Protein AF-A0A4W5JV47-F1 (afdb_monomer_lite)

InterPro domains:
  IPR026847 Vacuolar protein sorting-associated protein 13 [PTHR16166] (13-129)
  IPR056747 VPS13-like, middle region [PF25033] (10-124)

Radius of gyration: 30.76 Å; chains: 1; bounding box: 85×63×89 Å

Organism: NCBI:txid62062

Structure (mmCIF, N/CA/C/O backbone):
data_AF-A0A4W5JV47-F1
#
_entry.id   AF-A0A4W5JV47-F1
#
loop_
_atom_site.group_PDB
_atom_site.id
_atom_site.type_symbol
_atom_site.label_atom_id
_atom_site.label_alt_id
_atom_site.label_comp_id
_atom_site.label_asym_id
_atom_site.label_entity_id
_atom_site.label_seq_id
_atom_site.pdbx_PDB_ins_code
_atom_site.Cartn_x
_atom_site.Cartn_y
_atom_site.Cartn_z
_atom_site.occupancy
_atom_site.B_iso_or_equiv
_atom_site.auth_seq_id
_atom_site.auth_comp_id
_atom_site.auth_asym_id
_atom_site.auth_atom_id
_atom_site.pdbx_PDB_model_num
ATOM 1 N N . MET A 1 1 ? 7.826 1.608 36.176 1.00 40.69 1 MET A N 1
ATOM 2 C CA . MET A 1 1 ? 7.686 0.857 34.911 1.00 40.69 1 MET A CA 1
ATOM 3 C C . MET A 1 1 ? 8.962 1.068 34.117 1.00 40.69 1 MET A C 1
ATOM 5 O O . MET A 1 1 ? 9.181 2.163 33.624 1.00 40.69 1 MET A O 1
ATOM 9 N N . SER A 1 2 ? 9.857 0.084 34.114 1.00 40.31 2 SER A N 1
ATOM 10 C CA . SER A 1 2 ? 11.139 0.143 33.409 1.00 40.31 2 SER A CA 1
ATOM 11 C C . SER A 1 2 ? 11.004 -0.558 32.062 1.00 40.31 2 SER A C 1
ATOM 13 O O . SER A 1 2 ? 10.717 -1.755 32.023 1.00 40.31 2 SER A O 1
ATOM 15 N N . CYS A 1 3 ? 11.210 0.174 30.969 1.00 37.16 3 CYS A N 1
ATOM 16 C CA . CYS A 1 3 ? 11.391 -0.421 29.651 1.00 37.16 3 CYS A CA 1
ATOM 17 C C . CYS A 1 3 ? 12.690 -1.232 29.664 1.00 37.16 3 CYS A C 1
ATOM 19 O O . CYS A 1 3 ? 13.766 -0.674 29.876 1.00 37.16 3 CYS A O 1
ATOM 21 N N . LEU A 1 4 ? 12.592 -2.546 29.467 1.00 44.25 4 LEU A N 1
ATOM 22 C CA . LEU A 1 4 ? 13.760 -3.369 29.172 1.00 44.25 4 LEU A CA 1
ATOM 23 C C . LEU A 1 4 ? 14.141 -3.158 27.698 1.00 44.25 4 LEU A C 1
ATOM 25 O O . LEU A 1 4 ? 13.244 -3.112 26.851 1.00 44.25 4 LEU A O 1
ATOM 29 N N . PRO A 1 5 ? 15.435 -3.039 27.362 1.00 45.75 5 PRO A N 1
ATOM 30 C CA . PRO A 1 5 ? 15.862 -3.005 25.974 1.00 45.75 5 PRO A CA 1
ATOM 31 C C . PRO A 1 5 ? 15.582 -4.365 25.327 1.00 45.75 5 PRO A C 1
ATOM 33 O O . PRO A 1 5 ? 15.911 -5.415 25.882 1.00 45.75 5 PRO A O 1
ATOM 36 N N . PHE A 1 6 ? 14.983 -4.354 24.137 1.00 47.19 6 PHE A N 1
ATOM 37 C CA . PHE A 1 6 ? 14.880 -5.536 23.287 1.00 47.19 6 PHE A CA 1
ATOM 38 C C . PHE A 1 6 ? 16.277 -5.862 22.743 1.00 47.19 6 PHE A C 1
ATOM 40 O O . PHE A 1 6 ? 16.655 -5.438 21.655 1.00 47.19 6 PHE A O 1
ATOM 47 N N . SER A 1 7 ? 17.087 -6.577 23.521 1.00 54.34 7 SER A N 1
ATOM 48 C CA . SER A 1 7 ? 18.357 -7.136 23.062 1.00 54.34 7 SER A CA 1
ATOM 49 C C . SER A 1 7 ? 18.243 -8.650 22.941 1.00 54.34 7 SER A C 1
ATOM 51 O O . SER A 1 7 ? 18.675 -9.428 23.789 1.00 54.34 7 SER A O 1
ATOM 53 N N . LYS A 1 8 ? 17.682 -9.078 21.809 1.00 40.22 8 LYS A N 1
ATOM 54 C CA . LYS A 1 8 ? 18.009 -10.378 21.228 1.00 40.22 8 LYS A CA 1
ATOM 55 C C . LYS A 1 8 ? 18.010 -10.250 19.711 1.00 40.22 8 LYS A C 1
ATOM 57 O O . LYS A 1 8 ? 17.039 -10.586 19.047 1.00 40.22 8 LYS A O 1
ATOM 62 N N . VAL A 1 9 ? 19.127 -9.770 19.162 1.00 51.47 9 VAL A N 1
ATOM 63 C CA . VAL A 1 9 ? 19.469 -10.080 17.771 1.00 51.47 9 VAL A CA 1
ATOM 64 C C . VAL A 1 9 ? 19.839 -11.558 17.768 1.00 51.47 9 VAL A C 1
ATOM 66 O O . VAL A 1 9 ? 20.976 -11.953 18.007 1.00 51.47 9 VAL A O 1
ATOM 69 N N . SER A 1 10 ? 18.824 -12.400 17.625 1.00 43.69 10 SER A N 1
ATOM 70 C CA . SER A 1 10 ? 19.011 -13.785 17.230 1.00 43.69 10 SER A CA 1
ATOM 71 C C . SER A 1 10 ? 19.767 -13.796 15.903 1.00 43.69 10 SER A C 1
ATOM 73 O O . SER A 1 10 ? 19.403 -13.051 14.996 1.00 43.69 10 SER A O 1
ATOM 75 N N . ALA A 1 11 ? 20.797 -14.637 15.788 1.00 53.41 11 ALA A N 1
ATOM 76 C CA . ALA A 1 11 ? 21.522 -14.916 14.549 1.00 53.41 11 ALA A CA 1
ATOM 77 C C . ALA A 1 11 ? 20.616 -15.643 13.530 1.00 53.41 11 ALA A C 1
ATOM 79 O O . ALA A 1 11 ? 20.851 -16.792 13.167 1.00 53.41 11 ALA A O 1
ATOM 80 N N . MET A 1 12 ? 19.521 -15.004 13.127 1.00 46.50 12 MET A N 1
ATOM 81 C CA . MET A 1 12 ? 18.552 -15.522 12.174 1.00 46.50 12 MET A CA 1
ATOM 82 C C . MET A 1 12 ? 18.759 -14.789 10.853 1.00 46.50 12 MET A C 1
ATOM 84 O O . MET A 1 12 ? 18.630 -13.571 10.781 1.00 46.50 12 MET A O 1
ATOM 88 N N . SER A 1 13 ? 19.083 -15.577 9.827 1.00 50.22 13 SER A N 1
ATOM 89 C CA . SER A 1 13 ? 19.353 -15.210 8.432 1.00 50.22 13 SER A CA 1
ATOM 90 C C . SER A 1 13 ? 20.612 -14.366 8.197 1.00 50.22 13 SER A C 1
ATOM 92 O O . SER A 1 13 ? 20.596 -13.144 8.287 1.00 50.22 13 SER A O 1
ATOM 94 N N . GLN A 1 14 ? 21.707 -15.014 7.778 1.00 54.88 14 GLN A N 1
ATOM 95 C CA . GLN A 1 14 ? 22.610 -14.346 6.839 1.00 54.88 14 GLN A CA 1
ATOM 96 C C . GLN A 1 14 ? 21.763 -14.041 5.601 1.00 54.88 14 GLN A C 1
ATOM 98 O O . GLN A 1 14 ? 21.416 -14.950 4.847 1.00 54.88 14 GLN A O 1
ATOM 103 N N . HIS A 1 15 ? 21.330 -12.791 5.457 1.00 60.75 15 HIS A N 1
ATOM 104 C CA . HIS A 1 15 ? 20.632 -12.330 4.270 1.00 60.75 15 HIS A CA 1
ATOM 105 C C . HIS A 1 15 ? 21.599 -12.470 3.094 1.00 60.75 15 HIS A C 1
ATOM 107 O O . HIS A 1 15 ? 22.520 -11.675 2.926 1.00 60.75 15 HIS A O 1
ATOM 113 N N . GLN A 1 16 ? 21.456 -13.543 2.320 1.00 69.81 16 GLN A N 1
ATOM 114 C CA . GLN A 1 16 ? 22.234 -13.714 1.109 1.00 69.81 16 GLN A CA 1
ATOM 115 C C . GLN A 1 16 ? 21.680 -12.719 0.090 1.00 69.81 16 GLN A C 1
ATOM 117 O O . GLN A 1 16 ? 20.642 -12.982 -0.507 1.00 69.81 16 GLN A O 1
ATOM 122 N N . GLU A 1 17 ? 22.372 -11.597 -0.122 1.00 70.12 17 GLU A N 1
ATOM 123 C CA . GLU A 1 17 ? 21.949 -10.529 -1.049 1.00 7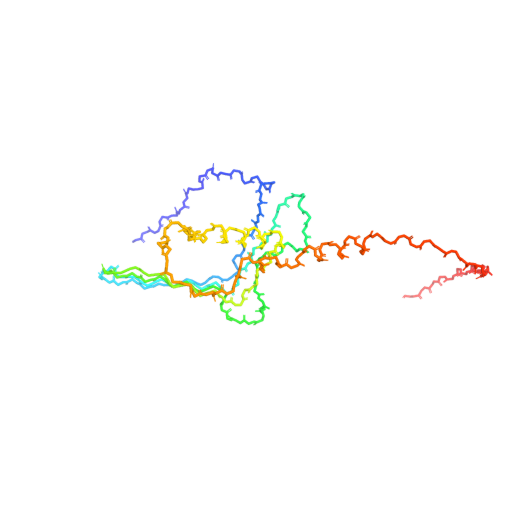0.12 17 GLU A CA 1
ATOM 124 C C . GLU A 1 17 ? 21.575 -11.068 -2.439 1.00 70.12 17 GLU A C 1
ATOM 126 O O . GLU A 1 17 ? 20.665 -10.571 -3.094 1.00 70.12 17 GLU A O 1
ATOM 131 N N . ARG A 1 18 ? 22.209 -12.168 -2.868 1.00 72.44 18 ARG A N 1
ATOM 132 C CA . ARG A 1 18 ? 21.910 -12.848 -4.140 1.00 72.44 18 ARG A CA 1
ATOM 133 C C . ARG A 1 18 ? 20.488 -13.419 -4.235 1.00 72.44 18 ARG A C 1
ATOM 135 O O . ARG A 1 18 ? 20.049 -13.709 -5.343 1.00 72.44 18 ARG A O 1
ATOM 142 N N . LEU A 1 19 ? 19.804 -13.619 -3.108 1.00 82.50 19 LEU A N 1
ATOM 143 C CA . LEU A 1 19 ? 18.418 -14.091 -3.021 1.00 82.50 19 LEU A CA 1
ATOM 144 C C . LEU A 1 19 ? 17.419 -12.941 -2.807 1.00 82.50 19 LEU A C 1
ATOM 146 O O . LEU A 1 19 ? 16.223 -13.201 -2.681 1.00 82.50 19 LEU A O 1
ATOM 150 N N . CYS A 1 20 ? 17.878 -11.685 -2.761 1.00 86.94 20 CYS A N 1
ATOM 151 C CA . CYS A 1 20 ? 16.999 -10.532 -2.620 1.00 86.94 20 CYS A CA 1
ATOM 152 C C . CYS A 1 20 ? 16.122 -10.384 -3.872 1.00 86.94 20 CYS A C 1
ATOM 154 O O . CYS A 1 20 ? 16.607 -10.156 -4.981 1.00 86.94 20 CYS A O 1
ATOM 156 N N . LEU A 1 21 ? 14.812 -10.563 -3.695 1.00 90.12 21 LEU A N 1
ATOM 157 C CA . LEU A 1 21 ? 13.834 -10.433 -4.778 1.00 90.12 21 LEU A CA 1
ATOM 158 C C . LEU A 1 21 ? 13.390 -8.984 -4.961 1.00 90.12 21 LEU A C 1
ATOM 160 O O . LEU A 1 21 ? 13.075 -8.570 -6.073 1.00 90.12 21 LEU A O 1
ATOM 164 N N . GLY A 1 22 ? 13.389 -8.213 -3.881 1.00 91.31 22 GLY A N 1
ATOM 165 C CA . GLY A 1 22 ? 13.030 -6.813 -3.920 1.00 91.31 22 GLY A CA 1
ATOM 166 C C . GLY A 1 22 ? 13.246 -6.116 -2.591 1.00 91.31 22 GLY A C 1
ATOM 167 O O . GLY A 1 22 ? 13.364 -6.756 -1.546 1.00 91.31 22 GLY A O 1
ATOM 168 N N . GLU A 1 23 ? 13.283 -4.796 -2.663 1.00 94.44 23 GLU A N 1
ATOM 169 C CA . GLU A 1 23 ? 13.419 -3.892 -1.531 1.00 94.44 23 GLU A CA 1
ATOM 170 C C . GLU A 1 23 ? 12.109 -3.122 -1.355 1.00 94.44 23 GLU A C 1
ATOM 172 O O . GLU A 1 23 ? 11.671 -2.416 -2.263 1.00 94.44 23 GLU A O 1
ATOM 177 N N . PHE A 1 24 ? 11.465 -3.282 -0.197 1.00 95.19 24 PHE A N 1
ATOM 178 C CA . PHE A 1 24 ? 10.292 -2.495 0.177 1.00 95.19 24 PHE A CA 1
ATOM 179 C C . PHE A 1 24 ? 10.706 -1.387 1.142 1.00 95.19 24 PHE A C 1
ATOM 181 O O . PHE A 1 24 ? 11.043 -1.662 2.295 1.00 95.19 24 PHE A O 1
ATOM 188 N N . THR A 1 25 ? 10.648 -0.141 0.682 1.00 95.44 25 THR A N 1
ATOM 189 C CA . THR A 1 25 ? 11.098 1.022 1.448 1.00 95.44 25 THR A CA 1
ATOM 190 C C . THR A 1 25 ? 9.909 1.864 1.876 1.00 95.44 25 THR A C 1
ATOM 192 O O . THR A 1 25 ? 9.132 2.350 1.059 1.00 95.44 25 THR A O 1
ATOM 195 N N . MET A 1 26 ? 9.769 2.063 3.185 1.00 94.00 26 MET A N 1
ATOM 196 C CA . MET A 1 26 ? 8.760 2.930 3.788 1.00 94.00 26 MET A CA 1
ATOM 197 C C . MET A 1 26 ? 9.400 4.277 4.114 1.00 94.00 26 MET A C 1
ATOM 199 O O . MET A 1 26 ? 10.225 4.355 5.019 1.00 94.00 26 MET A O 1
ATOM 203 N N . HIS A 1 27 ? 9.039 5.337 3.393 1.00 92.12 27 HIS A N 1
ATOM 204 C CA . HIS A 1 27 ? 9.725 6.625 3.546 1.00 92.12 27 HIS A CA 1
ATOM 205 C C . HIS A 1 27 ? 9.266 7.389 4.786 1.00 92.12 27 HIS A C 1
ATOM 207 O O . HIS A 1 27 ? 10.084 7.860 5.570 1.00 92.12 27 HIS A O 1
ATOM 213 N N . LEU A 1 28 ? 7.950 7.512 4.969 1.00 91.19 28 LEU A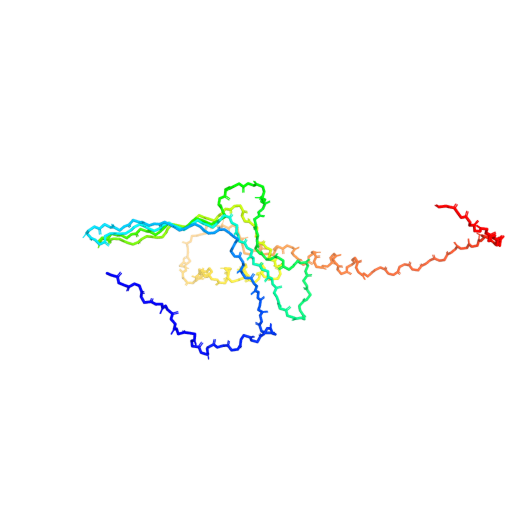 N 1
ATOM 214 C CA . LEU A 1 28 ? 7.375 8.199 6.119 1.00 91.19 28 LEU A CA 1
ATOM 215 C C . LEU A 1 28 ? 6.135 7.460 6.603 1.00 91.19 28 LEU A C 1
ATOM 217 O O . LEU A 1 28 ? 5.111 7.439 5.921 1.00 91.19 28 LEU A O 1
ATOM 221 N N . MET A 1 29 ? 6.239 6.890 7.801 1.00 94.19 29 MET A N 1
ATOM 222 C CA . MET A 1 29 ? 5.148 6.216 8.491 1.00 94.19 29 MET A CA 1
ATOM 223 C C . MET A 1 29 ? 4.788 6.978 9.766 1.00 94.19 29 MET A C 1
ATOM 225 O O . MET A 1 29 ? 5.655 7.310 10.573 1.00 94.19 29 MET A O 1
ATOM 229 N N . LYS A 1 30 ? 3.494 7.211 9.967 1.00 95.50 30 LYS A N 1
ATOM 230 C CA . LYS A 1 30 ? 2.908 7.714 11.207 1.00 95.50 30 LYS A CA 1
ATOM 231 C C . LYS A 1 30 ? 1.980 6.639 11.747 1.00 95.50 30 LYS A C 1
ATOM 233 O O . LYS A 1 30 ? 1.139 6.141 11.012 1.00 95.50 30 LYS A O 1
ATOM 238 N N . ALA A 1 31 ? 2.114 6.297 13.019 1.00 96.69 31 ALA A N 1
ATOM 239 C CA . ALA A 1 31 ? 1.195 5.393 13.693 1.00 96.69 31 ALA A CA 1
ATOM 240 C C . ALA A 1 31 ? 0.624 6.094 14.925 1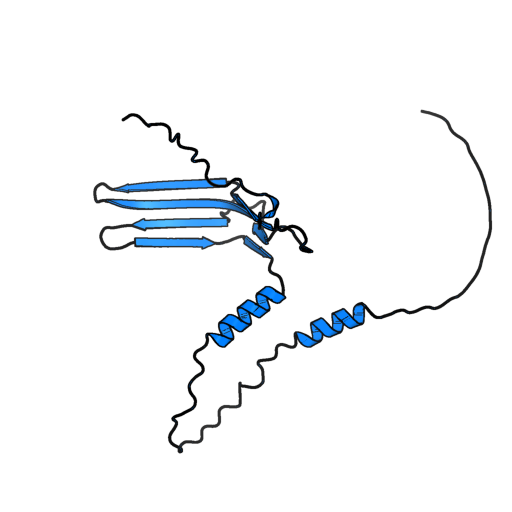.00 96.69 31 ALA A C 1
ATOM 242 O O . ALA A 1 31 ? 1.338 6.799 15.638 1.00 96.69 31 ALA A O 1
ATOM 243 N N . SER A 1 32 ? -0.666 5.914 15.163 1.00 97.62 32 SER A N 1
ATOM 244 C CA . SER A 1 32 ? -1.366 6.425 16.333 1.00 97.62 32 SER A CA 1
ATOM 245 C C . SER A 1 32 ? -2.326 5.366 16.851 1.00 97.62 32 SER A C 1
ATOM 247 O O . SER A 1 32 ? -2.748 4.477 16.114 1.00 97.62 32 SER A O 1
ATOM 249 N N . GLY A 1 33 ? -2.669 5.438 18.130 1.00 97.56 33 GLY A N 1
ATOM 250 C CA . GLY A 1 33 ? -3.633 4.512 18.688 1.00 97.56 33 GLY A CA 1
ATOM 251 C C . GLY A 1 33 ? -4.258 5.018 19.972 1.00 97.56 33 GLY A C 1
ATOM 252 O O . GLY A 1 33 ? -3.671 5.817 20.702 1.00 97.56 33 GLY A O 1
ATOM 253 N N . LYS A 1 34 ? -5.467 4.537 20.233 1.00 97.19 34 LYS A N 1
ATOM 254 C CA . LYS A 1 34 ? -6.237 4.764 21.449 1.00 97.19 34 LYS A CA 1
ATOM 255 C C . LYS A 1 34 ? -6.589 3.410 22.040 1.00 97.19 34 LYS A C 1
ATOM 257 O O . LYS A 1 34 ? -7.035 2.514 21.328 1.00 97.19 34 LYS A O 1
ATOM 262 N N . MET A 1 35 ? -6.409 3.280 23.346 1.00 96.00 35 MET A N 1
ATOM 263 C CA . MET A 1 35 ? -6.811 2.101 24.101 1.00 96.00 35 MET A CA 1
ATOM 264 C C . MET A 1 35 ? -7.762 2.537 25.206 1.00 96.00 35 MET A C 1
ATOM 266 O O . MET A 1 35 ? -7.485 3.492 25.933 1.00 96.00 35 MET A O 1
ATOM 270 N N . PHE A 1 36 ? -8.888 1.848 25.311 1.00 95.50 36 PHE A N 1
ATOM 271 C CA . PHE A 1 36 ? -9.940 2.146 26.270 1.00 95.50 36 PHE A CA 1
ATOM 272 C C . PHE A 1 36 ? -9.885 1.159 27.443 1.00 95.50 36 PHE A C 1
ATOM 274 O O . PHE A 1 36 ? -9.406 0.032 27.320 1.00 95.50 36 PHE A O 1
ATOM 281 N N . ASN A 1 37 ? -10.403 1.565 28.603 1.00 96.00 37 ASN A N 1
ATOM 282 C CA . ASN A 1 37 ? -10.413 0.741 29.821 1.00 96.00 37 ASN A CA 1
ATOM 283 C C . ASN A 1 37 ? -11.283 -0.528 29.715 1.00 96.00 37 ASN A C 1
ATOM 285 O O . ASN A 1 37 ? -11.124 -1.449 30.509 1.00 96.00 37 ASN A O 1
ATOM 289 N N . ASN A 1 38 ? -12.185 -0.582 28.736 1.00 94.38 38 ASN A N 1
ATOM 290 C CA . ASN A 1 38 ? -13.017 -1.739 28.414 1.00 94.38 38 ASN A CA 1
ATOM 291 C C . ASN A 1 38 ? -12.321 -2.725 27.453 1.00 94.38 38 ASN A C 1
ATOM 293 O O . ASN A 1 38 ? -12.961 -3.653 26.964 1.00 94.38 38 ASN A O 1
ATOM 297 N N . GLY A 1 39 ? -11.035 -2.515 27.152 1.00 92.31 39 GLY A N 1
ATOM 298 C CA . GLY A 1 39 ? -10.253 -3.357 26.247 1.00 92.31 39 GLY A CA 1
ATOM 299 C C . GLY A 1 39 ? -10.492 -3.087 24.759 1.00 92.31 39 GLY A C 1
ATOM 300 O O . GLY A 1 39 ? -9.893 -3.767 23.927 1.00 92.31 39 GLY A O 1
ATOM 301 N N . ALA A 1 40 ? -11.333 -2.108 24.405 1.00 96.12 40 ALA A N 1
ATOM 302 C CA . ALA A 1 40 ? -11.440 -1.646 23.027 1.00 96.12 40 ALA A CA 1
ATOM 303 C C . ALA A 1 40 ? -10.158 -0.912 22.605 1.00 96.12 40 ALA A C 1
ATOM 305 O O . ALA A 1 40 ? -9.494 -0.264 23.424 1.00 96.12 40 ALA A O 1
ATOM 306 N N . MET A 1 41 ? -9.821 -0.989 21.318 1.00 97.06 41 MET A N 1
ATOM 307 C CA . MET A 1 41 ? -8.688 -0.262 20.754 1.00 97.06 41 MET A CA 1
ATOM 308 C C . MET A 1 41 ? -8.949 0.224 19.332 1.00 97.06 41 MET A C 1
ATOM 310 O O . MET A 1 41 ? -9.623 -0.433 18.545 1.00 97.06 41 MET A O 1
ATOM 314 N N . GLU A 1 42 ? -8.374 1.373 19.011 1.00 97.81 42 GLU A N 1
ATOM 315 C CA . GLU A 1 42 ? -8.319 1.962 17.676 1.00 97.81 42 GLU A CA 1
ATOM 316 C C . GLU A 1 42 ? -6.842 2.209 17.361 1.00 97.81 42 GLU A C 1
ATOM 318 O O . GLU A 1 42 ? -6.150 2.835 18.159 1.00 97.81 42 GLU A O 1
ATOM 323 N N . VAL A 1 43 ? -6.337 1.709 16.238 1.00 98.19 43 VAL A N 1
ATOM 324 C CA . VAL A 1 43 ? -4.951 1.897 15.792 1.00 98.19 43 VAL A CA 1
ATOM 325 C C . VAL A 1 43 ? -4.984 2.358 14.344 1.00 98.19 43 VAL A C 1
ATOM 327 O O . VAL A 1 43 ? -5.515 1.652 13.498 1.00 98.19 43 VAL A O 1
ATOM 330 N N . SER A 1 44 ? -4.404 3.514 14.045 1.00 97.81 44 SER A N 1
ATOM 331 C CA . SER A 1 44 ? -4.262 4.034 12.683 1.00 97.81 44 SER A CA 1
ATOM 332 C C . SER A 1 44 ? -2.787 4.091 12.301 1.00 97.81 44 SER A C 1
ATOM 334 O O . SER A 1 44 ? -1.944 4.506 13.098 1.00 97.81 44 SER A O 1
ATOM 336 N N . THR A 1 45 ? -2.466 3.657 11.087 1.00 97.75 45 THR A N 1
ATOM 337 C CA . THR A 1 45 ? -1.135 3.717 10.486 1.00 97.75 45 THR A CA 1
ATOM 338 C C . THR A 1 45 ? -1.238 4.355 9.113 1.00 97.75 45 THR A C 1
ATOM 340 O O . THR A 1 45 ? -1.864 3.810 8.212 1.00 97.75 45 THR A O 1
ATOM 343 N N . ILE A 1 46 ? -0.568 5.486 8.945 1.00 96.88 46 ILE A N 1
ATOM 344 C CA . ILE A 1 46 ? -0.507 6.255 7.711 1.00 96.88 46 ILE A CA 1
ATOM 345 C C . ILE A 1 46 ? 0.908 6.146 7.152 1.00 96.88 46 ILE A C 1
ATOM 347 O O . ILE A 1 46 ? 1.879 6.522 7.808 1.00 96.88 46 ILE A O 1
ATOM 351 N N . LEU A 1 47 ? 1.027 5.670 5.922 1.00 95.25 47 LEU A N 1
ATOM 352 C CA . LEU A 1 47 ? 2.261 5.606 5.154 1.00 95.25 47 LEU A CA 1
ATOM 353 C C . LEU A 1 47 ? 2.158 6.603 4.001 1.00 95.25 47 LEU A C 1
ATOM 355 O O . LEU A 1 47 ? 1.437 6.382 3.025 1.00 95.25 47 LEU A O 1
ATOM 359 N N . THR A 1 48 ? 2.863 7.727 4.124 1.00 92.44 48 THR A N 1
ATOM 360 C CA . THR A 1 48 ? 2.773 8.826 3.151 1.00 92.44 48 THR A CA 1
ATOM 361 C C . THR A 1 48 ? 3.292 8.406 1.780 1.00 92.44 48 THR A C 1
ATOM 363 O O . THR A 1 48 ? 2.680 8.736 0.766 1.00 92.44 48 THR A O 1
ATOM 366 N N . THR A 1 49 ? 4.386 7.644 1.768 1.00 93.06 49 THR A N 1
ATOM 367 C CA . THR A 1 49 ? 5.028 7.124 0.559 1.00 93.06 49 THR A CA 1
ATOM 368 C C . THR A 1 49 ? 5.751 5.822 0.899 1.00 93.06 49 THR A C 1
ATOM 370 O O . THR A 1 49 ? 6.442 5.739 1.920 1.00 93.06 49 THR A O 1
ATOM 373 N N . CYS A 1 50 ? 5.648 4.824 0.025 1.00 94.12 50 CYS A N 1
ATOM 374 C CA . CYS A 1 50 ? 6.554 3.681 -0.000 1.00 94.12 50 CYS A CA 1
ATOM 375 C C . CYS A 1 50 ? 6.876 3.254 -1.431 1.00 94.12 50 CYS A C 1
ATOM 377 O O . CYS A 1 50 ? 6.133 3.560 -2.367 1.00 94.12 50 CYS A O 1
ATOM 379 N N . THR A 1 51 ? 7.995 2.556 -1.589 1.00 95.62 51 THR A N 1
ATOM 380 C CA . THR A 1 51 ? 8.423 1.973 -2.859 1.00 95.62 51 THR A CA 1
ATOM 381 C C . THR A 1 51 ? 8.639 0.479 -2.712 1.00 95.62 51 THR A C 1
ATOM 383 O O . THR A 1 51 ? 8.942 -0.020 -1.630 1.00 95.62 51 THR A O 1
ATOM 386 N N . LEU A 1 52 ? 8.468 -0.237 -3.817 1.00 95.94 52 LEU A N 1
ATOM 387 C CA . LEU A 1 52 ? 8.903 -1.620 -3.951 1.00 95.94 52 LEU A CA 1
ATOM 388 C C . LEU A 1 52 ? 9.764 -1.709 -5.201 1.00 95.94 52 LEU A C 1
ATOM 390 O O . LEU A 1 52 ? 9.245 -1.520 -6.301 1.00 95.94 52 LEU A O 1
ATOM 394 N N . ASP A 1 53 ? 11.047 -1.994 -5.034 1.00 93.69 53 ASP A N 1
ATOM 395 C CA . ASP A 1 53 ? 12.010 -2.103 -6.124 1.00 93.69 53 ASP A CA 1
ATOM 396 C C . ASP A 1 53 ? 12.390 -3.585 -6.334 1.00 93.69 53 ASP A C 1
ATOM 398 O O . ASP A 1 53 ? 12.640 -4.309 -5.376 1.00 93.69 53 ASP A O 1
ATOM 402 N N . ASP A 1 54 ? 12.388 -4.077 -7.575 1.00 91.00 54 ASP A N 1
ATOM 403 C CA . ASP A 1 54 ? 12.790 -5.443 -7.943 1.00 91.00 54 ASP A CA 1
ATOM 404 C C . ASP A 1 54 ? 14.320 -5.554 -7.965 1.00 91.00 54 ASP A C 1
ATOM 406 O O . ASP A 1 54 ? 14.993 -4.897 -8.765 1.00 91.00 54 ASP A O 1
ATOM 410 N N . MET A 1 55 ? 14.860 -6.436 -7.120 1.00 90.44 55 MET A N 1
ATOM 411 C CA . MET A 1 55 ? 16.300 -6.598 -6.897 1.00 90.44 55 MET A CA 1
ATOM 412 C C . MET A 1 55 ? 16.882 -7.902 -7.451 1.00 90.44 55 MET A C 1
ATOM 414 O O . MET A 1 55 ? 18.078 -8.160 -7.312 1.00 90.44 55 MET A O 1
ATOM 418 N N . ARG A 1 56 ? 16.082 -8.708 -8.164 1.00 87.62 56 ARG A N 1
ATOM 419 C CA . ARG A 1 56 ? 16.518 -10.005 -8.716 1.00 87.62 56 ARG A CA 1
ATOM 420 C C . ARG A 1 56 ? 17.751 -9.874 -9.616 1.00 87.62 56 ARG A C 1
ATOM 422 O O . ARG A 1 56 ? 17.783 -9.074 -10.543 1.00 87.62 56 ARG A O 1
ATOM 429 N N . THR A 1 57 ? 18.777 -10.684 -9.440 1.00 86.75 57 THR A N 1
ATOM 430 C CA . THR A 1 57 ? 19.904 -10.656 -10.389 1.00 86.75 57 THR A CA 1
ATOM 431 C C . THR A 1 57 ? 19.558 -11.447 -11.659 1.00 86.75 57 THR A C 1
ATOM 433 O O . THR A 1 57 ? 18.772 -12.389 -11.613 1.00 86.75 57 THR A O 1
ATOM 436 N N . GLY A 1 58 ? 20.094 -11.047 -12.818 1.00 83.69 58 GLY A N 1
ATOM 437 C CA . GLY A 1 58 ? 19.919 -11.786 -14.082 1.00 83.69 58 GLY A CA 1
ATOM 438 C C . GLY A 1 58 ? 18.551 -11.662 -14.769 1.00 83.69 58 GLY A C 1
ATOM 439 O O . GLY A 1 58 ? 18.343 -12.296 -15.798 1.00 83.69 58 GLY A O 1
ATOM 440 N N . VAL A 1 59 ? 17.633 -10.841 -14.249 1.00 83.25 59 VAL A N 1
ATOM 441 C CA . VAL A 1 59 ? 16.350 -10.531 -14.902 1.00 83.25 59 VAL A CA 1
ATOM 442 C C . VAL A 1 59 ? 16.482 -9.230 -15.692 1.00 83.25 59 VAL A C 1
ATOM 444 O O . VAL A 1 59 ? 16.895 -8.208 -15.141 1.00 83.25 59 VAL A O 1
ATOM 447 N N . GLN A 1 60 ? 16.114 -9.247 -16.976 1.00 81.50 60 GLN A N 1
ATOM 448 C CA . GLN A 1 60 ? 16.044 -8.029 -17.782 1.00 81.50 60 GLN A CA 1
ATOM 449 C C . GLN A 1 60 ? 14.811 -7.218 -17.368 1.00 81.50 60 GLN A C 1
ATOM 451 O O . GLN A 1 60 ? 13.679 -7.678 -17.508 1.00 81.50 60 GLN A O 1
ATOM 456 N N . ARG A 1 61 ? 15.033 -6.016 -16.829 1.00 79.62 61 ARG A N 1
ATOM 457 C CA . ARG A 1 61 ? 13.974 -5.141 -16.315 1.00 79.62 61 ARG A CA 1
ATOM 458 C C . ARG A 1 61 ? 13.830 -3.900 -17.181 1.00 79.62 61 ARG A C 1
ATOM 460 O O . ARG A 1 61 ? 14.823 -3.266 -17.519 1.00 79.62 61 ARG A O 1
ATOM 467 N N . VAL A 1 62 ? 12.583 -3.547 -17.494 1.00 82.50 62 VAL A N 1
ATOM 468 C CA . VAL A 1 62 ? 12.236 -2.249 -18.103 1.00 82.50 62 VAL A CA 1
ATOM 469 C C . VAL A 1 62 ? 12.311 -1.142 -17.050 1.00 82.50 62 VAL A C 1
ATOM 471 O O . VAL A 1 62 ? 12.818 -0.060 -17.315 1.00 82.50 62 VAL A O 1
ATOM 474 N N . THR A 1 63 ? 11.842 -1.436 -15.839 1.00 86.69 63 THR A N 1
ATOM 475 C CA . THR A 1 63 ? 11.969 -0.582 -14.658 1.00 86.69 63 THR A CA 1
ATOM 476 C C . THR A 1 63 ? 12.289 -1.454 -13.453 1.00 86.69 63 THR A C 1
ATOM 478 O O . THR A 1 63 ? 11.777 -2.570 -13.343 1.00 86.69 63 THR A O 1
ATOM 481 N N . SER A 1 64 ? 13.135 -0.956 -12.554 1.00 90.44 64 SER A N 1
ATOM 482 C CA . SER A 1 64 ? 13.340 -1.593 -11.251 1.00 90.44 64 SER A CA 1
ATOM 483 C C . SER A 1 64 ? 12.194 -1.281 -10.292 1.00 90.44 64 SER A C 1
ATOM 485 O O . SER 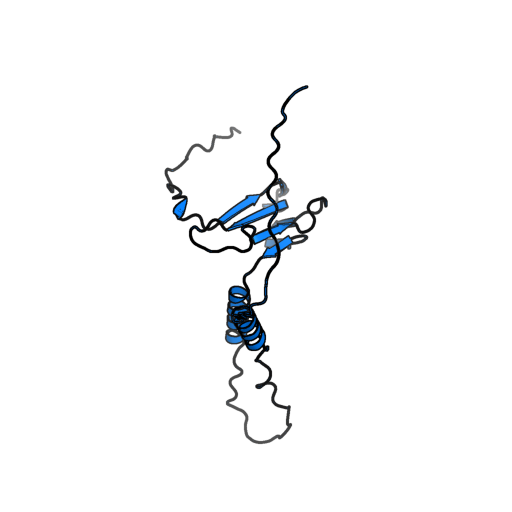A 1 64 ? 11.897 -2.098 -9.433 1.00 90.44 64 SER A O 1
ATOM 487 N N . ARG A 1 65 ? 11.498 -0.148 -10.453 1.00 93.38 65 ARG A N 1
ATOM 488 C CA . ARG A 1 65 ? 10.422 0.255 -9.543 1.00 93.38 65 ARG A CA 1
ATOM 489 C C . ARG A 1 65 ? 9.109 -0.438 -9.872 1.00 93.38 65 ARG A C 1
ATOM 491 O O . ARG A 1 65 ? 8.488 -0.138 -10.893 1.00 93.38 65 ARG A O 1
ATOM 498 N N . MET A 1 66 ? 8.683 -1.338 -8.986 1.00 93.62 66 MET A N 1
ATOM 499 C CA . MET A 1 66 ? 7.412 -2.057 -9.076 1.00 93.62 66 MET A CA 1
ATOM 500 C C . MET A 1 66 ? 6.261 -1.287 -8.435 1.00 93.62 66 MET A C 1
ATOM 502 O O . MET A 1 66 ? 5.182 -1.240 -9.012 1.00 93.62 66 MET A O 1
ATOM 506 N N . VAL A 1 67 ? 6.471 -0.676 -7.268 1.00 95.00 67 VAL A N 1
ATOM 507 C CA . VAL A 1 67 ? 5.460 0.152 -6.587 1.00 95.00 67 VAL A CA 1
ATOM 508 C C . VAL A 1 67 ? 6.056 1.512 -6.270 1.00 95.00 67 VAL A C 1
ATOM 510 O O . VAL A 1 67 ? 7.201 1.601 -5.831 1.00 95.00 67 VAL A O 1
ATOM 513 N N . GLY A 1 68 ? 5.269 2.564 -6.467 1.00 94.25 68 GLY A N 1
ATOM 514 C CA . GLY A 1 68 ? 5.616 3.918 -6.054 1.00 94.25 68 GLY A CA 1
ATOM 515 C C . GLY A 1 68 ? 4.398 4.833 -6.023 1.00 94.25 68 GLY A C 1
ATOM 516 O O . GLY A 1 68 ? 3.288 4.424 -6.375 1.00 94.25 68 GLY A O 1
ATOM 517 N N . LYS A 1 69 ? 4.611 6.085 -5.616 1.00 93.88 69 LYS A N 1
ATOM 518 C CA . LYS A 1 69 ? 3.574 7.121 -5.571 1.00 93.88 69 LYS A CA 1
ATOM 519 C C . LYS A 1 69 ? 3.497 7.855 -6.916 1.00 93.88 69 LYS A C 1
ATOM 521 O O . LYS A 1 69 ? 4.518 8.248 -7.459 1.00 93.88 69 LYS A O 1
ATOM 526 N N . ARG A 1 70 ? 2.294 8.018 -7.480 1.00 90.44 70 ARG A N 1
ATOM 527 C CA . ARG A 1 70 ? 2.036 8.672 -8.783 1.00 90.44 70 ARG A CA 1
ATOM 528 C C . ARG A 1 70 ? 2.273 10.182 -8.780 1.00 90.44 70 ARG A C 1
ATOM 530 O O . ARG A 1 70 ? 2.489 10.739 -9.846 1.00 90.44 70 ARG A O 1
ATOM 537 N N . ASP A 1 71 ? 2.161 10.822 -7.623 1.00 85.56 71 ASP A N 1
ATOM 538 C CA . ASP A 1 71 ? 2.236 12.273 -7.447 1.00 85.56 71 ASP A CA 1
ATOM 539 C C . ASP A 1 71 ? 3.092 12.548 -6.205 1.00 85.56 71 ASP A C 1
ATOM 541 O O . ASP A 1 71 ? 2.615 12.437 -5.072 1.00 85.56 71 ASP A O 1
ATOM 545 N N . GLU A 1 72 ? 4.393 12.750 -6.426 1.00 76.38 72 GLU A N 1
ATOM 546 C CA . GLU A 1 72 ? 5.393 12.827 -5.354 1.00 76.38 72 GLU A CA 1
ATOM 547 C C . GLU A 1 72 ? 5.334 14.148 -4.573 1.00 76.38 72 GLU A C 1
ATOM 549 O O . GLU A 1 72 ? 5.734 14.169 -3.411 1.00 76.38 72 GLU A O 1
ATOM 554 N N . GLU A 1 73 ? 4.789 15.219 -5.160 1.00 78.25 73 GLU A N 1
ATOM 555 C CA . GLU A 1 73 ? 4.635 16.522 -4.491 1.00 78.25 73 GLU A CA 1
ATOM 556 C C . GLU A 1 73 ? 3.402 16.583 -3.580 1.00 78.25 73 GLU A C 1
ATOM 558 O O . GLU A 1 73 ? 3.329 17.420 -2.681 1.00 78.25 73 GLU A O 1
ATOM 563 N N . ASN A 1 74 ? 2.432 15.690 -3.772 1.00 81.62 74 ASN A N 1
ATOM 564 C CA . ASN A 1 74 ? 1.217 15.669 -2.970 1.00 81.62 74 ASN A CA 1
ATOM 565 C C . ASN A 1 74 ? 1.473 15.087 -1.566 1.00 81.62 74 ASN A C 1
ATOM 567 O O . ASN A 1 74 ? 2.087 14.029 -1.412 1.00 81.62 74 ASN A O 1
ATOM 571 N N . GLU A 1 75 ? 0.948 15.736 -0.525 1.00 84.19 75 GLU A N 1
ATOM 572 C CA . GLU A 1 75 ? 1.062 15.287 0.870 1.00 84.19 75 GLU A CA 1
ATOM 573 C C . GLU A 1 75 ? 0.103 14.139 1.236 1.00 84.19 75 GLU A C 1
ATOM 575 O O . GLU A 1 75 ? 0.257 13.512 2.288 1.00 84.19 75 GLU A O 1
ATOM 580 N N . GLU A 1 76 ? -0.872 13.829 0.377 1.00 91.31 76 GLU A N 1
ATOM 581 C CA . GLU A 1 76 ? -1.839 12.751 0.586 1.00 91.31 76 GLU A CA 1
ATOM 582 C C . GLU A 1 76 ? -1.144 11.407 0.833 1.00 91.31 76 GLU A C 1
ATOM 584 O O . GLU A 1 76 ? -0.169 11.048 0.165 1.00 91.31 76 GLU A O 1
ATOM 589 N N . ALA A 1 77 ? -1.666 10.634 1.785 1.00 93.12 77 ALA A N 1
ATOM 590 C CA . ALA A 1 77 ? -1.096 9.342 2.129 1.00 93.12 77 ALA A CA 1
ATOM 591 C C . ALA A 1 77 ? -1.241 8.328 0.993 1.00 93.12 77 ALA A C 1
ATOM 593 O O . ALA A 1 77 ? -2.254 8.323 0.298 1.00 93.12 77 ALA A O 1
ATOM 594 N N . MET A 1 78 ? -0.246 7.455 0.829 1.00 95.50 78 MET A N 1
ATOM 595 C CA . MET A 1 78 ? -0.299 6.359 -0.138 1.00 95.50 78 MET A CA 1
ATOM 596 C C . MET A 1 78 ? -1.061 5.153 0.424 1.00 95.50 78 MET A C 1
ATOM 598 O O . MET A 1 78 ? -1.821 4.501 -0.293 1.00 95.50 78 MET A O 1
ATOM 602 N N . VAL A 1 79 ? -0.871 4.871 1.716 1.00 96.25 79 VAL A N 1
ATOM 603 C CA . VAL A 1 79 ? -1.590 3.822 2.444 1.00 96.25 79 VAL A CA 1
ATOM 604 C C . VAL A 1 79 ? -2.053 4.376 3.786 1.00 96.25 79 VAL A C 1
ATOM 606 O O . VAL A 1 79 ? -1.250 4.931 4.531 1.00 96.25 79 VAL A O 1
ATOM 609 N N . ASP A 1 80 ? -3.325 4.200 4.111 1.00 96.81 80 ASP A N 1
ATOM 610 C CA . ASP A 1 80 ? -3.882 4.459 5.441 1.00 96.81 80 ASP A CA 1
ATOM 611 C C . ASP A 1 80 ? -4.589 3.194 5.922 1.00 96.81 80 ASP A C 1
ATOM 613 O O . ASP A 1 80 ? -5.483 2.683 5.248 1.00 96.81 80 ASP A O 1
ATOM 617 N N . VAL A 1 81 ? -4.153 2.654 7.055 1.00 98.06 81 VAL A N 1
ATOM 618 C CA . VAL A 1 81 ? -4.718 1.456 7.667 1.00 98.06 81 VAL A CA 1
ATOM 619 C C . VAL A 1 81 ? -5.246 1.807 9.042 1.00 98.06 81 VAL A C 1
ATOM 621 O O . VAL A 1 81 ? -4.483 2.184 9.925 1.00 98.06 81 VAL A O 1
ATOM 624 N N . THR A 1 82 ? -6.538 1.597 9.255 1.00 98.06 82 THR A N 1
ATOM 625 C CA . THR A 1 82 ? -7.179 1.734 10.558 1.00 98.06 82 THR A CA 1
ATOM 626 C C . THR A 1 82 ? -7.702 0.385 11.023 1.00 98.06 82 THR A C 1
ATOM 628 O O . THR A 1 82 ? -8.523 -0.248 10.362 1.00 98.06 82 THR A O 1
ATOM 631 N N . TYR A 1 83 ? -7.217 -0.057 12.175 1.00 98.25 83 TYR A N 1
ATOM 632 C CA . TYR A 1 83 ? -7.724 -1.199 12.911 1.00 98.25 83 TYR A CA 1
ATOM 633 C C . TYR A 1 83 ? -8.603 -0.716 14.060 1.00 98.25 83 TYR A C 1
ATOM 635 O O . TYR A 1 83 ? -8.174 0.099 14.877 1.00 98.25 83 TYR A O 1
ATOM 643 N N . THR A 1 84 ? -9.806 -1.264 14.168 1.00 97.75 84 THR A N 1
ATOM 644 C CA . THR A 1 84 ? -10.696 -1.060 15.310 1.00 97.75 84 THR A CA 1
ATOM 645 C C . THR A 1 84 ? -11.056 -2.402 15.925 1.00 97.75 84 THR A C 1
ATOM 647 O O . THR A 1 84 ? -11.295 -3.399 15.244 1.00 97.75 84 THR A O 1
ATOM 650 N N . GLN A 1 85 ? -11.084 -2.438 17.250 1.00 97.31 85 GLN A N 1
ATOM 651 C CA . GLN A 1 85 ? -11.501 -3.592 18.023 1.00 97.31 85 GLN A CA 1
ATOM 652 C C . GLN A 1 85 ? -12.381 -3.152 19.174 1.00 97.31 85 GLN A C 1
ATOM 654 O O . GLN A 1 85 ? -12.020 -2.273 19.956 1.00 97.31 85 GLN A O 1
ATOM 659 N N . SER A 1 86 ? -13.498 -3.847 19.318 1.00 95.50 86 SER A N 1
ATOM 660 C CA . SER A 1 86 ? -14.389 -3.772 20.463 1.00 95.50 86 SER A CA 1
ATOM 661 C C . SER A 1 86 ? -14.585 -5.173 21.055 1.00 95.50 86 SER A C 1
ATOM 663 O O . SER A 1 86 ? -13.939 -6.143 20.648 1.00 95.50 86 SER A O 1
ATOM 665 N N . ALA A 1 87 ? -15.470 -5.294 22.044 1.00 93.31 87 ALA A N 1
ATOM 666 C CA . ALA A 1 87 ? -15.854 -6.593 22.588 1.00 93.31 87 ALA A CA 1
ATOM 667 C C . ALA A 1 87 ? -16.623 -7.459 21.569 1.00 93.31 87 ALA A C 1
ATOM 669 O O . ALA A 1 87 ? -16.577 -8.684 21.659 1.00 93.31 87 ALA A O 1
ATOM 670 N N . SER A 1 88 ? -17.326 -6.836 20.618 1.00 93.00 88 SER A N 1
ATOM 671 C CA . SER A 1 88 ? -18.190 -7.519 19.651 1.00 93.00 88 SER A CA 1
ATOM 672 C C . SER A 1 88 ? -17.549 -7.701 18.282 1.00 93.00 88 SER A C 1
ATOM 674 O O . SER A 1 88 ? -17.920 -8.627 17.565 1.00 93.00 88 SER A O 1
ATOM 676 N N . GLU A 1 89 ? -16.609 -6.834 17.899 1.00 94.50 89 GLU A N 1
ATOM 677 C CA . GLU A 1 89 ? -16.101 -6.797 16.529 1.00 94.50 89 GLU A CA 1
ATOM 678 C C . GLU A 1 89 ? -14.613 -6.463 16.439 1.00 94.50 89 GLU A C 1
ATOM 680 O O . GLU A 1 89 ? -14.010 -5.867 17.336 1.00 94.50 89 GLU A O 1
ATOM 685 N N . ARG A 1 90 ? -14.026 -6.861 15.312 1.00 97.12 90 ARG A N 1
ATOM 686 C CA . ARG A 1 90 ? -12.684 -6.476 14.879 1.00 97.12 90 ARG A CA 1
ATOM 687 C C . ARG A 1 90 ? -12.768 -6.109 13.410 1.00 97.12 90 ARG A C 1
ATOM 689 O O . ARG A 1 90 ? -13.320 -6.878 12.625 1.00 97.12 90 ARG A O 1
ATOM 696 N N . GLN A 1 91 ? -12.207 -4.968 13.044 1.00 97.00 91 GLN A N 1
ATOM 697 C CA . GLN A 1 91 ? -12.269 -4.444 11.690 1.00 97.00 91 GLN A CA 1
ATOM 698 C C . GLN A 1 91 ? -10.916 -3.865 11.283 1.00 97.00 91 GLN A C 1
ATOM 700 O O . GLN A 1 91 ? -10.205 -3.266 12.085 1.00 97.00 91 GLN A O 1
ATOM 705 N N . VAL A 1 92 ? -10.583 -4.045 10.005 1.00 98.00 92 VAL A N 1
ATOM 706 C CA . VAL A 1 92 ? -9.473 -3.370 9.332 1.00 98.00 92 VAL A CA 1
ATOM 707 C C . VAL A 1 92 ? -10.051 -2.612 8.146 1.00 98.00 92 VAL A C 1
ATOM 709 O O . VAL A 1 92 ? -10.726 -3.201 7.303 1.00 98.00 92 VAL A O 1
ATOM 712 N N . VAL A 1 93 ? -9.766 -1.319 8.072 1.00 97.88 93 VAL A N 1
ATOM 713 C CA . VAL A 1 93 ? -10.020 -0.478 6.902 1.00 97.88 93 VAL A CA 1
ATOM 714 C C . VAL A 1 93 ? -8.668 -0.081 6.334 1.00 97.88 93 VAL A C 1
ATOM 716 O O . VAL A 1 93 ? -7.854 0.488 7.052 1.00 97.88 93 VAL A O 1
ATOM 719 N N . ALA A 1 94 ? -8.422 -0.392 5.064 1.00 97.69 94 ALA A N 1
ATOM 720 C CA . ALA A 1 94 ? -7.208 0.003 4.363 1.00 97.69 94 ALA A CA 1
ATOM 721 C C . ALA A 1 94 ? -7.574 0.825 3.125 1.00 97.69 94 ALA A C 1
ATOM 723 O O . ALA A 1 94 ? -8.313 0.353 2.260 1.00 97.69 94 ALA A O 1
ATOM 724 N N . VAL A 1 95 ? -7.050 2.044 3.039 1.00 96.69 95 VAL A N 1
ATOM 725 C CA . VAL A 1 95 ? -7.190 2.934 1.887 1.00 96.69 95 VAL A CA 1
ATOM 726 C C . VAL A 1 95 ? -5.854 2.980 1.165 1.00 96.69 95 VAL A C 1
ATOM 728 O O . VAL A 1 95 ? -4.847 3.405 1.725 1.00 96.69 95 VAL A O 1
ATOM 731 N N . LEU A 1 96 ? -5.848 2.509 -0.080 1.00 95.44 96 LEU A N 1
ATOM 732 C CA . LEU A 1 96 ? -4.688 2.522 -0.962 1.00 95.44 96 LEU A CA 1
ATOM 733 C C . LEU A 1 96 ? -4.961 3.508 -2.091 1.00 95.44 96 LEU A C 1
ATOM 735 O O . LEU A 1 96 ? -5.871 3.310 -2.896 1.00 95.44 96 LEU A O 1
ATOM 739 N N . GLN A 1 97 ? -4.172 4.571 -2.151 1.00 94.12 97 GLN A N 1
ATOM 740 C CA . GLN A 1 97 ? -4.370 5.646 -3.113 1.00 94.12 97 GLN A CA 1
ATOM 741 C C . GLN A 1 97 ? -3.036 6.216 -3.579 1.00 94.12 97 GLN A C 1
ATOM 743 O O . GLN A 1 97 ? -1.980 5.908 -3.035 1.00 94.12 97 GLN A O 1
ATOM 748 N N . LYS A 1 98 ? -3.083 7.031 -4.637 1.00 93.19 98 LYS A N 1
ATOM 749 C CA . LYS A 1 98 ? -1.902 7.690 -5.217 1.00 93.19 98 LYS A CA 1
ATOM 750 C C . LYS A 1 98 ? -0.755 6.735 -5.560 1.00 93.19 98 LYS A C 1
ATOM 752 O O . LYS A 1 98 ? 0.356 7.208 -5.735 1.00 93.19 98 LYS A O 1
ATOM 757 N N . LEU A 1 99 ? -0.990 5.430 -5.703 1.00 93.44 99 LEU A N 1
ATOM 758 C CA . LEU A 1 99 ? 0.046 4.471 -6.077 1.00 93.44 99 LEU A CA 1
ATOM 759 C C . LEU A 1 99 ? -0.020 4.101 -7.562 1.00 93.44 99 LEU A C 1
ATOM 761 O O . LEU A 1 99 ? -1.074 4.143 -8.209 1.00 93.44 99 LEU A O 1
ATOM 765 N N . TYR A 1 100 ? 1.120 3.722 -8.117 1.00 92.94 100 TYR A N 1
ATOM 766 C CA . TYR A 1 100 ? 1.191 2.953 -9.350 1.00 92.94 100 TYR A CA 1
ATOM 767 C C . TYR A 1 100 ? 1.832 1.600 -9.069 1.00 92.94 100 TYR A C 1
ATOM 769 O O . TYR A 1 100 ? 2.643 1.454 -8.155 1.00 92.94 100 TYR A O 1
ATOM 777 N N . LEU A 1 101 ? 1.438 0.623 -9.878 1.00 91.88 101 LEU A N 1
ATOM 778 C CA . LEU A 1 101 ? 1.998 -0.715 -9.891 1.00 91.88 101 LEU A CA 1
ATOM 779 C C . LEU A 1 101 ? 2.499 -0.992 -11.308 1.00 91.88 101 LEU A C 1
ATOM 781 O O . LEU A 1 101 ? 1.728 -0.907 -12.265 1.00 91.88 101 LEU A O 1
ATOM 785 N N . CYS A 1 102 ? 3.776 -1.321 -11.433 1.00 88.44 102 CYS A N 1
ATOM 786 C CA . CYS A 1 102 ? 4.361 -1.822 -12.664 1.00 88.44 102 CYS A CA 1
ATOM 787 C C . CYS A 1 102 ? 4.234 -3.347 -12.668 1.00 88.44 102 CYS A C 1
ATOM 789 O O . CYS A 1 102 ? 4.768 -4.026 -11.794 1.00 88.44 102 CYS A O 1
ATOM 791 N N . ALA A 1 103 ? 3.540 -3.880 -13.668 1.00 84.56 103 ALA A N 1
ATOM 792 C CA . ALA A 1 103 ? 3.409 -5.311 -13.904 1.00 84.56 103 ALA A CA 1
ATOM 793 C C . ALA A 1 103 ? 3.818 -5.634 -15.343 1.00 84.56 103 ALA A C 1
ATOM 795 O O . ALA A 1 103 ? 3.645 -4.806 -16.241 1.00 84.56 103 ALA A O 1
ATOM 796 N N . SER A 1 104 ? 4.358 -6.832 -15.569 1.00 82.81 104 SER A N 1
ATOM 797 C CA . SER A 1 104 ? 4.634 -7.301 -16.927 1.00 82.81 104 SER A CA 1
ATOM 798 C C . SER A 1 104 ? 3.345 -7.778 -17.605 1.00 82.81 104 SER A C 1
ATOM 800 O O . SER A 1 104 ? 2.373 -8.144 -16.937 1.00 82.81 104 SER A O 1
ATOM 802 N N . VAL A 1 105 ? 3.325 -7.785 -18.939 1.00 84.94 105 VAL A N 1
ATOM 803 C CA . VAL A 1 105 ? 2.160 -8.257 -19.707 1.00 84.94 105 VAL A CA 1
ATOM 804 C C . VAL A 1 105 ? 1.897 -9.735 -19.416 1.00 84.94 105 VAL A C 1
ATOM 806 O O . VAL A 1 105 ? 0.751 -10.135 -19.245 1.00 84.94 105 VAL A O 1
ATOM 809 N N . GLU A 1 106 ? 2.958 -10.526 -19.275 1.00 81.94 106 GLU A N 1
ATOM 810 C CA . GLU A 1 106 ? 2.892 -11.952 -18.953 1.00 81.94 106 GLU A CA 1
ATOM 811 C C . GLU A 1 106 ? 2.228 -12.189 -17.592 1.00 81.94 106 GLU A C 1
ATOM 813 O O . GLU A 1 106 ? 1.392 -13.081 -17.461 1.00 81.94 106 GLU A O 1
ATOM 818 N N . PHE A 1 107 ? 2.538 -11.358 -16.589 1.00 85.06 107 PHE A N 1
ATOM 819 C CA . PHE A 1 107 ? 1.873 -11.426 -15.288 1.00 85.06 107 PHE A CA 1
ATOM 820 C C . PHE A 1 107 ? 0.376 -11.121 -15.402 1.00 85.06 107 PHE A C 1
ATOM 822 O O . PHE A 1 107 ? -0.441 -11.857 -14.853 1.00 85.06 107 PHE A O 1
ATOM 829 N N . LEU A 1 108 ? 0.001 -10.066 -16.134 1.00 89.88 108 LEU A N 1
ATOM 830 C CA . LEU A 1 108 ? -1.408 -9.701 -16.316 1.00 89.88 108 LEU A CA 1
ATOM 831 C C . LEU A 1 108 ? -2.199 -10.804 -17.030 1.00 89.88 108 LEU A C 1
ATOM 833 O O . LEU A 1 108 ? -3.347 -11.056 -16.668 1.00 89.88 108 LEU A O 1
ATOM 837 N N . MET A 1 109 ? -1.580 -11.494 -17.992 1.00 90.25 109 MET A N 1
ATOM 838 C CA . MET A 1 109 ? -2.186 -12.653 -18.649 1.00 90.25 109 MET A CA 1
ATOM 839 C C . MET A 1 109 ? -2.373 -13.828 -17.684 1.00 90.25 109 MET A C 1
ATOM 841 O O . MET A 1 109 ? -3.469 -14.371 -17.609 1.00 90.25 109 MET A O 1
ATOM 845 N N . ALA A 1 110 ? -1.357 -14.172 -16.886 1.00 90.38 110 ALA A N 1
ATOM 846 C CA . ALA A 1 110 ? -1.463 -15.255 -15.906 1.00 90.38 110 ALA A CA 1
ATOM 847 C C . ALA A 1 110 ? -2.546 -14.985 -14.844 1.00 90.38 110 ALA A C 1
ATOM 849 O O . ALA A 1 110 ? -3.290 -15.888 -14.464 1.00 90.38 110 ALA A O 1
ATOM 850 N N . VAL A 1 111 ? -2.662 -13.735 -14.383 1.00 90.00 111 VAL A N 1
ATOM 851 C CA . VAL A 1 111 ? -3.721 -13.323 -13.451 1.00 90.00 111 VAL A CA 1
ATOM 852 C C . VAL A 1 111 ? -5.100 -13.425 -14.106 1.00 90.00 111 VAL A C 1
ATOM 854 O O . VAL A 1 111 ? -6.031 -13.927 -13.479 1.00 90.00 111 VAL A O 1
ATOM 857 N N . ALA A 1 112 ? -5.243 -12.991 -15.362 1.00 92.25 112 ALA A N 1
ATOM 858 C CA . ALA A 1 112 ? -6.497 -13.133 -16.098 1.00 92.25 112 ALA A CA 1
ATOM 859 C C . ALA A 1 112 ? -6.902 -14.609 -16.244 1.00 92.25 112 ALA A C 1
ATOM 861 O O . ALA A 1 112 ? -8.042 -14.962 -15.939 1.00 92.25 112 ALA A O 1
ATOM 862 N N . ASP A 1 113 ? -5.960 -15.475 -16.622 1.00 93.25 113 ASP A N 1
ATOM 863 C CA . ASP A 1 113 ? -6.187 -16.914 -16.761 1.00 93.25 113 ASP A CA 1
ATOM 864 C C . ASP A 1 113 ? -6.608 -17.557 -15.435 1.00 93.25 113 ASP A C 1
ATOM 866 O O . ASP A 1 113 ? -7.548 -18.352 -15.414 1.00 93.25 113 ASP A O 1
ATOM 870 N N . PHE A 1 114 ? -5.968 -17.181 -14.321 1.00 93.88 114 PHE A N 1
ATOM 871 C CA . PHE A 1 114 ? -6.343 -17.645 -12.984 1.00 93.88 114 PHE A CA 1
ATOM 872 C C . PHE A 1 114 ? -7.809 -17.330 -12.667 1.00 93.88 114 PHE A C 1
ATOM 874 O O . PHE A 1 114 ? -8.550 -18.214 -12.237 1.00 93.88 114 PHE A O 1
ATOM 881 N N . PHE A 1 115 ? -8.251 -16.093 -12.915 1.00 93.19 115 PHE A N 1
ATOM 882 C CA . PHE A 1 115 ? -9.637 -15.711 -12.654 1.00 93.19 115 PHE A CA 1
ATOM 883 C C . PHE A 1 115 ? -10.620 -16.421 -13.584 1.00 93.19 115 PHE A C 1
ATOM 885 O O . PHE A 1 115 ? -11.636 -16.914 -13.106 1.00 93.19 115 PHE A O 1
ATOM 892 N N . ILE A 1 116 ? -10.317 -16.532 -14.881 1.00 91.38 116 ILE A N 1
ATOM 893 C CA . ILE A 1 116 ? -11.173 -17.242 -15.845 1.00 91.38 116 ILE A CA 1
ATOM 894 C C . ILE A 1 116 ? -11.357 -18.708 -15.439 1.00 91.38 116 ILE A C 1
ATOM 896 O O . ILE A 1 116 ? -12.470 -19.228 -15.490 1.00 91.38 116 ILE A O 1
ATOM 900 N N . GLN A 1 117 ? -10.284 -19.369 -15.002 1.00 90.94 117 GLN A N 1
ATOM 901 C CA . GLN A 1 117 ? -10.335 -20.757 -14.540 1.00 90.94 117 GLN A CA 1
ATOM 902 C C . GLN A 1 117 ? -11.077 -20.909 -13.207 1.00 90.94 117 GLN A C 1
ATOM 904 O O . GLN A 1 117 ? -11.697 -21.943 -12.972 1.00 90.94 117 GLN A O 1
ATOM 909 N N . ALA A 1 118 ? -11.032 -19.888 -12.348 1.00 88.25 118 ALA A N 1
ATOM 910 C CA . ALA A 1 118 ? -11.713 -19.877 -11.057 1.00 88.25 118 ALA A CA 1
ATOM 911 C C . ALA A 1 118 ? -13.221 -19.589 -11.153 1.00 88.25 118 ALA A C 1
ATOM 913 O O . ALA A 1 118 ? -13.935 -19.800 -10.169 1.00 88.25 118 ALA A O 1
ATOM 914 N N . LEU A 1 119 ? -13.731 -19.123 -12.303 1.00 83.06 119 LEU A N 1
ATOM 915 C CA . LEU A 1 119 ? -15.175 -19.044 -12.509 1.00 83.06 119 LEU A CA 1
ATOM 916 C C . LEU A 1 119 ? -15.755 -20.465 -12.460 1.00 83.06 119 LEU A C 1
ATOM 918 O O . LEU A 1 119 ? -15.258 -21.343 -13.175 1.00 83.06 119 LEU A O 1
ATOM 922 N N . PRO A 1 120 ? -16.816 -20.705 -11.663 1.00 75.94 120 PRO A N 1
ATOM 923 C CA . PRO A 1 120 ? -17.531 -21.966 -11.707 1.00 75.94 120 PRO A CA 1
ATOM 924 C C . PRO A 1 120 ? -17.959 -22.205 -13.150 1.00 75.94 120 PRO A C 1
ATOM 926 O O . PRO A 1 120 ? -18.776 -21.459 -13.692 1.00 75.94 120 PRO A O 1
ATOM 929 N N . GLN A 1 121 ? -17.380 -23.222 -13.786 1.00 67.94 121 GLN A N 1
ATOM 930 C CA . GLN A 1 121 ? -17.875 -23.695 -15.066 1.00 67.94 121 GLN A CA 1
ATOM 931 C C . GLN A 1 121 ? -19.287 -24.175 -14.766 1.00 67.94 121 GLN A C 1
ATOM 933 O O . GLN A 1 121 ? -19.450 -25.184 -14.080 1.00 67.94 121 GLN A O 1
ATOM 938 N N . SER A 1 122 ? -20.303 -23.404 -15.164 1.00 61.47 122 SER A N 1
ATOM 939 C CA . SER A 1 122 ? -21.688 -23.832 -15.027 1.00 61.47 122 SER A CA 1
ATOM 940 C C . SER A 1 122 ? -21.756 -25.216 -15.655 1.00 61.47 122 SER A C 1
ATOM 942 O O . SER A 1 122 ? -21.530 -25.345 -16.860 1.00 61.47 122 SER A O 1
ATOM 944 N N . SER A 1 123 ? -21.961 -26.250 -14.842 1.00 53.41 123 SER A N 1
ATOM 945 C CA . SER A 1 123 ? -22.115 -27.612 -15.321 1.00 53.41 123 SER A CA 1
ATOM 946 C C . SER A 1 123 ? -23.370 -27.620 -16.178 1.00 53.41 123 SER A C 1
ATOM 948 O O . SER A 1 123 ? -24.488 -27.705 -15.677 1.00 53.41 123 SER A O 1
ATOM 950 N N . ALA A 1 124 ? -23.181 -27.446 -17.481 1.00 55.28 124 ALA A N 1
ATOM 951 C CA . ALA A 1 124 ? -24.224 -27.486 -18.485 1.00 55.28 124 ALA A CA 1
ATOM 952 C C . ALA A 1 124 ? -24.651 -28.942 -18.733 1.00 55.28 124 ALA A C 1
ATOM 954 O O . ALA A 1 124 ? -24.577 -29.419 -19.855 1.00 55.28 124 ALA A O 1
ATOM 955 N N . GLN A 1 125 ? -25.032 -29.652 -17.671 1.00 51.25 125 GLN A N 1
ATOM 956 C CA . GLN A 1 125 ? -25.708 -30.952 -17.622 1.00 51.25 125 GLN A CA 1
ATOM 957 C C . GLN A 1 125 ? -26.301 -30.992 -16.202 1.00 51.25 125 GLN A C 1
ATOM 959 O O . GLN A 1 125 ? -25.558 -31.147 -15.245 1.00 51.25 125 GLN A O 1
ATOM 964 N N . ASP A 1 126 ? -27.535 -30.572 -15.941 1.00 45.78 126 ASP A N 1
ATOM 965 C CA . ASP A 1 126 ? -28.777 -31.115 -16.475 1.00 45.78 126 ASP A CA 1
ATOM 966 C C . ASP A 1 126 ? -29.789 -30.005 -16.797 1.00 45.78 126 ASP A C 1
ATOM 968 O O . ASP A 1 126 ? -30.267 -29.294 -15.914 1.00 45.78 126 ASP A O 1
ATOM 972 N N . VAL A 1 127 ? -30.182 -29.890 -18.064 1.00 45.28 127 VAL A N 1
ATOM 973 C CA . VAL A 1 127 ? -31.414 -29.190 -18.455 1.00 45.28 127 VAL A CA 1
ATOM 974 C C . VAL A 1 127 ? -32.309 -30.203 -19.164 1.00 45.28 127 VAL A C 1
ATOM 976 O O . VAL A 1 127 ? -31.924 -30.692 -20.230 1.00 45.28 127 VAL A O 1
ATOM 979 N N . PRO A 1 128 ? -33.492 -30.545 -18.610 1.00 40.91 128 PRO A N 1
ATOM 980 C CA . PRO A 1 128 ? -34.488 -31.317 -19.331 1.00 40.91 128 PRO A CA 1
ATOM 981 C C . PRO A 1 128 ? -34.855 -30.565 -20.606 1.00 40.91 128 PRO A C 1
ATOM 983 O O . PRO A 1 128 ? -35.174 -29.374 -20.587 1.00 40.91 128 PRO A O 1
ATOM 986 N N . THR A 1 129 ? -34.781 -31.272 -21.724 1.00 45.56 129 THR A N 1
ATOM 987 C CA . THR A 1 129 ? -35.189 -30.813 -23.046 1.00 45.56 129 THR A CA 1
ATOM 988 C C . THR A 1 129 ? -36.637 -30.343 -22.974 1.00 45.56 129 THR A C 1
ATOM 990 O O . THR A 1 129 ? -37.522 -31.176 -22.833 1.00 45.56 129 THR A O 1
ATOM 993 N N . ASN A 1 130 ? -36.862 -29.027 -22.974 1.00 47.53 130 ASN A N 1
ATOM 994 C CA . ASN A 1 130 ? -38.031 -28.316 -23.511 1.00 47.53 130 ASN A CA 1
ATOM 995 C C . ASN A 1 130 ? -38.102 -26.922 -22.883 1.00 47.53 130 ASN A C 1
ATOM 997 O O . ASN A 1 130 ? -38.776 -26.730 -21.880 1.00 47.53 130 ASN A O 1
ATOM 1001 N N . THR A 1 131 ? -37.397 -25.954 -23.467 1.00 35.94 131 THR A N 1
ATOM 1002 C CA . THR A 1 131 ? -37.922 -24.631 -23.857 1.00 35.94 131 THR A CA 1
ATOM 1003 C C . THR A 1 131 ? -36.778 -23.907 -24.564 1.00 35.94 131 THR A C 1
ATOM 1005 O O . THR A 1 131 ? -35.794 -23.493 -23.960 1.00 35.94 131 THR A O 1
ATOM 1008 N N . MET A 1 132 ? -36.894 -23.818 -25.883 1.00 42.81 132 MET A N 1
ATOM 1009 C CA . MET A 1 132 ? -36.012 -23.062 -26.758 1.00 42.81 132 MET A CA 1
ATOM 1010 C C . MET A 1 132 ? -36.179 -21.564 -26.462 1.00 42.81 132 MET A C 1
ATOM 1012 O O . MET A 1 132 ? -37.166 -20.963 -26.871 1.00 42.81 132 MET A O 1
ATOM 1016 N N . LEU A 1 133 ? -35.219 -20.959 -25.761 1.00 37.56 133 LEU A N 1
ATOM 1017 C CA . LEU A 1 133 ? -34.962 -19.520 -25.826 1.00 37.56 133 LEU A CA 1
ATOM 1018 C C . LEU A 1 133 ? -33.480 -19.329 -26.134 1.00 37.56 133 LEU A C 1
ATOM 1020 O O . LEU A 1 133 ? -32.603 -19.463 -25.285 1.00 37.56 133 LEU A O 1
ATOM 1024 N N . THR A 1 134 ? -33.227 -19.095 -27.413 1.00 35.06 134 THR A N 1
ATOM 1025 C CA . THR A 1 134 ? -31.923 -18.890 -28.028 1.00 35.06 134 THR A CA 1
ATOM 1026 C C . THR A 1 134 ? -31.285 -17.610 -27.475 1.00 35.06 134 THR A C 1
ATOM 1028 O O . THR A 1 134 ? -31.638 -16.508 -27.886 1.00 35.06 134 THR A O 1
ATOM 1031 N N . LEU A 1 135 ? -30.341 -17.746 -26.544 1.00 37.66 135 LEU A N 1
ATOM 1032 C CA . LEU A 1 135 ? -29.363 -16.704 -26.220 1.00 37.66 135 LEU A CA 1
ATOM 1033 C C . LEU A 1 135 ? -28.160 -16.894 -27.162 1.00 37.66 135 LEU A C 1
ATOM 1035 O O . LEU A 1 135 ? -27.652 -18.014 -27.249 1.00 37.66 135 LEU A O 1
ATOM 1039 N N . PRO A 1 136 ? -27.714 -15.869 -27.912 1.00 40.41 136 PRO A N 1
ATOM 1040 C CA . PRO A 1 136 ? -26.575 -16.019 -28.805 1.00 40.41 136 PRO A CA 1
ATOM 1041 C C . PRO A 1 136 ? -25.280 -16.264 -28.016 1.00 40.41 136 PRO A C 1
ATOM 1043 O O . PRO A 1 136 ? -24.906 -15.491 -27.139 1.00 40.41 136 PRO A O 1
ATOM 1046 N N . ASP A 1 137 ? -24.643 -17.379 -28.374 1.00 39.81 137 ASP A N 1
ATOM 1047 C CA . ASP A 1 137 ? -23.259 -17.814 -28.161 1.00 39.81 137 ASP A CA 1
ATOM 1048 C C . ASP A 1 137 ? -22.278 -16.698 -27.735 1.00 39.81 137 ASP A C 1
ATOM 1050 O O . ASP A 1 137 ? -21.652 -16.043 -28.569 1.00 39.81 137 ASP A O 1
ATOM 1054 N N . LEU A 1 138 ? -22.103 -16.512 -26.420 1.00 43.41 138 LEU A N 1
ATOM 1055 C CA . LEU A 1 138 ? -21.020 -15.706 -25.834 1.00 43.41 138 LEU A CA 1
ATOM 1056 C C . LEU A 1 138 ? -19.753 -16.553 -25.586 1.00 43.41 138 LEU A C 1
ATOM 1058 O O . LEU A 1 138 ? -18.847 -16.127 -24.876 1.00 43.41 138 LEU A O 1
ATOM 1062 N N . ALA A 1 139 ? -19.651 -17.758 -26.163 1.00 43.66 139 ALA A N 1
ATOM 1063 C CA . ALA A 1 139 ? -18.500 -18.639 -25.960 1.00 43.66 139 ALA A CA 1
ATOM 1064 C C . ALA A 1 139 ? -17.372 -18.433 -26.992 1.00 43.66 139 ALA A C 1
ATOM 1066 O O . ALA A 1 139 ? -16.355 -19.121 -26.928 1.00 43.66 139 ALA A O 1
ATOM 1067 N N . LYS A 1 140 ? -17.500 -17.480 -27.931 1.00 44.19 140 LYS A N 1
ATOM 1068 C CA . LYS A 1 140 ? -16.507 -17.273 -29.009 1.00 44.19 140 LYS A CA 1
ATOM 1069 C C . LYS A 1 140 ? -15.752 -15.945 -29.017 1.00 44.19 140 LYS A C 1
ATOM 1071 O O . LYS A 1 140 ? -14.900 -15.762 -29.882 1.00 44.19 140 LYS A O 1
ATOM 1076 N N . THR A 1 141 ? -15.975 -15.037 -28.068 1.00 42.47 141 THR A N 1
ATOM 1077 C CA . THR A 1 141 ? -15.278 -13.731 -28.057 1.00 42.47 141 THR A CA 1
ATOM 1078 C C . THR A 1 141 ? -14.176 -13.608 -27.002 1.00 42.47 141 THR A C 1
ATOM 1080 O O . THR A 1 141 ? -13.668 -12.515 -26.780 1.00 42.47 141 THR A O 1
ATOM 1083 N N . SER A 1 142 ? -13.758 -14.702 -26.359 1.00 49.44 142 SER A N 1
ATOM 1084 C CA . SER A 1 142 ? -12.727 -14.686 -25.306 1.00 49.44 142 SER A CA 1
ATOM 1085 C C . SER A 1 142 ? -11.284 -14.564 -25.812 1.00 49.44 142 SER A C 1
ATOM 1087 O O . SER A 1 142 ? -10.357 -14.524 -25.007 1.00 49.44 142 SER A O 1
ATOM 1089 N N . GLN A 1 143 ? -11.056 -14.447 -27.121 1.00 48.41 143 GLN A N 1
ATOM 1090 C CA . GLN A 1 143 ? -9.732 -14.100 -27.632 1.00 48.41 143 GLN A CA 1
ATOM 1091 C C . GLN A 1 143 ? -9.627 -12.586 -27.795 1.00 48.41 143 GLN A C 1
ATOM 1093 O O . GLN A 1 143 ? -9.936 -12.035 -28.851 1.00 48.41 143 GLN A O 1
ATOM 1098 N N . LEU A 1 144 ? -9.151 -11.908 -26.745 1.00 46.88 144 LEU A N 1
ATOM 1099 C CA . LEU A 1 144 ? -8.491 -10.621 -26.944 1.00 46.88 144 LEU A CA 1
ATOM 1100 C C . LEU A 1 144 ? -7.371 -10.830 -27.979 1.00 46.88 144 LEU A C 1
ATOM 1102 O O . LEU A 1 144 ? -6.592 -11.779 -27.834 1.00 46.88 144 LEU A O 1
ATOM 1106 N N . PRO A 1 145 ? -7.246 -9.976 -29.008 1.00 42.84 145 PRO A N 1
ATOM 1107 C CA . PRO A 1 145 ? -6.251 -10.137 -30.061 1.00 42.84 145 PRO A CA 1
ATOM 1108 C C . PRO A 1 145 ? -4.851 -9.718 -29.575 1.00 42.84 145 PRO A C 1
ATOM 1110 O O . PRO A 1 145 ? -4.185 -8.875 -30.164 1.00 42.84 145 PRO A O 1
ATOM 1113 N N . LEU A 1 146 ? -4.365 -10.319 -28.486 1.00 49.84 146 LEU A N 1
ATOM 1114 C CA . LEU A 1 146 ? -2.999 -10.128 -27.994 1.00 49.84 146 LEU A CA 1
ATOM 1115 C C . LEU A 1 146 ? -1.968 -10.812 -28.902 1.00 49.84 146 LEU A C 1
ATOM 1117 O O . LEU A 1 146 ? -0.824 -10.368 -28.970 1.00 49.84 146 LEU A O 1
ATOM 1121 N N . LYS A 1 147 ? -2.381 -11.825 -29.680 1.00 49.62 147 LYS A N 1
ATOM 1122 C CA . LYS A 1 147 ? -1.519 -12.457 -30.693 1.00 49.62 147 LYS A CA 1
ATOM 1123 C C . LYS A 1 147 ? -1.081 -11.473 -31.782 1.00 49.62 147 LYS A C 1
ATOM 1125 O O . LYS A 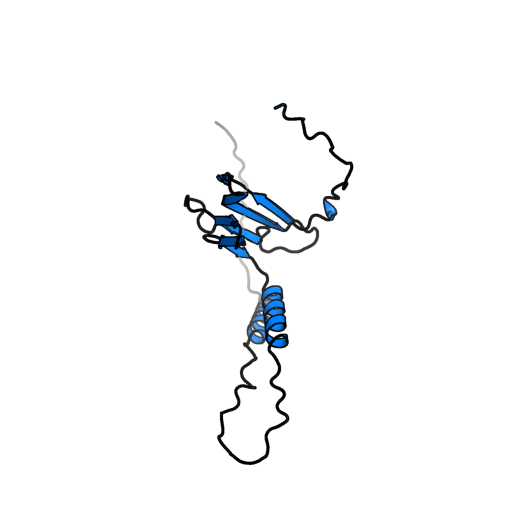1 147 ? 0.077 -11.492 -32.179 1.00 49.62 147 LYS A O 1
ATOM 1130 N N . GLN A 1 148 ? -1.952 -10.541 -32.178 1.00 50.16 148 GLN A N 1
ATOM 1131 C CA . GLN A 1 148 ? -1.602 -9.525 -33.178 1.00 50.16 148 GLN A CA 1
ATOM 1132 C C . GLN A 1 148 ? -0.534 -8.544 -32.668 1.00 50.16 148 GLN A C 1
ATOM 1134 O O . GLN A 1 148 ? 0.271 -8.056 -33.458 1.00 50.16 148 GLN A O 1
ATOM 1139 N N . LEU A 1 149 ? -0.474 -8.282 -31.356 1.00 54.97 149 LEU A N 1
ATOM 1140 C CA . LEU A 1 149 ? 0.529 -7.385 -30.773 1.00 54.97 149 LEU A CA 1
ATOM 1141 C C . LEU A 1 149 ? 1.921 -8.039 -30.693 1.00 54.97 149 LEU A C 1
ATOM 1143 O O . LEU A 1 149 ? 2.929 -7.363 -30.895 1.00 54.97 149 LEU A O 1
ATOM 1147 N N . ALA A 1 150 ? 1.975 -9.352 -30.447 1.00 54.44 150 ALA A N 1
ATOM 1148 C CA . ALA A 1 150 ? 3.214 -10.130 -30.497 1.00 54.44 150 ALA A CA 1
ATOM 1149 C C . ALA A 1 150 ? 3.757 -10.238 -31.936 1.00 54.44 150 ALA A C 1
ATOM 1151 O O . ALA A 1 150 ? 4.940 -10.004 -32.168 1.00 54.44 150 ALA A O 1
ATOM 1152 N N . GLU A 1 151 ? 2.884 -10.481 -32.918 1.00 57.16 151 GLU A N 1
ATOM 1153 C CA . GLU A 1 151 ? 3.265 -10.577 -34.336 1.00 57.16 151 GLU A CA 1
ATOM 1154 C C . GLU A 1 151 ? 3.733 -9.234 -34.930 1.00 57.16 151 GLU A C 1
ATOM 1156 O O . GLU A 1 151 ? 4.654 -9.201 -35.749 1.00 57.16 151 GLU A O 1
ATOM 1161 N N . LEU A 1 152 ? 3.151 -8.106 -34.503 1.00 57.06 152 LEU A N 1
ATOM 1162 C CA . LEU A 1 152 ? 3.616 -6.767 -34.893 1.00 57.06 152 LEU A CA 1
ATOM 1163 C C . LEU A 1 152 ? 4.997 -6.432 -34.307 1.00 57.06 152 LEU A C 1
ATOM 1165 O O . LEU A 1 152 ? 5.782 -5.743 -34.959 1.00 57.06 152 LEU A O 1
ATOM 1169 N N . ARG A 1 153 ? 5.319 -6.943 -33.110 1.00 56.91 153 ARG A N 1
ATOM 1170 C CA . ARG A 1 153 ? 6.644 -6.781 -32.491 1.00 56.91 153 ARG A CA 1
ATOM 1171 C C . ARG A 1 153 ? 7.716 -7.595 -33.225 1.00 56.91 153 ARG A C 1
ATOM 1173 O O . ARG A 1 153 ? 8.798 -7.067 -33.463 1.00 56.91 153 ARG A O 1
ATOM 1180 N N . ASP A 1 154 ? 7.404 -8.820 -33.644 1.00 50.97 154 ASP A N 1
ATOM 1181 C CA . ASP A 1 154 ? 8.335 -9.657 -34.417 1.00 50.97 154 ASP A CA 1
ATOM 1182 C C . ASP A 1 154 ? 8.590 -9.112 -35.830 1.00 50.97 154 ASP A C 1
ATOM 1184 O O . ASP A 1 154 ? 9.724 -9.143 -36.318 1.00 50.97 154 ASP A O 1
ATOM 1188 N N . ARG A 1 155 ? 7.571 -8.526 -36.477 1.00 54.03 155 ARG A N 1
ATOM 1189 C CA . ARG A 1 155 ? 7.741 -7.853 -37.779 1.00 54.03 155 ARG A CA 1
ATOM 1190 C C . ARG A 1 155 ? 8.559 -6.566 -37.694 1.00 54.03 155 ARG A C 1
ATOM 1192 O O . ARG A 1 155 ? 9.275 -6.254 -38.637 1.00 54.03 155 ARG A O 1
ATOM 1199 N N . ALA A 1 156 ? 8.498 -5.839 -36.577 1.00 51.56 156 ALA A N 1
ATOM 1200 C CA . ALA A 1 156 ? 9.335 -4.656 -36.364 1.00 51.56 156 ALA A CA 1
ATOM 1201 C C . ALA A 1 156 ? 10.824 -5.001 -36.153 1.00 51.56 156 ALA A C 1
ATOM 1203 O O . ALA A 1 156 ? 11.680 -4.144 -36.351 1.00 51.56 156 ALA A O 1
ATOM 1204 N N . ASN A 1 157 ? 11.138 -6.247 -35.781 1.00 51.41 157 ASN A N 1
ATOM 1205 C CA . ASN A 1 157 ? 12.505 -6.714 -35.540 1.00 51.41 157 ASN A CA 1
ATOM 1206 C C . ASN A 1 157 ? 13.114 -7.482 -36.736 1.00 51.41 157 ASN A C 1
ATOM 1208 O O . ASN A 1 157 ? 14.249 -7.945 -36.667 1.00 51.41 157 ASN A O 1
ATOM 1212 N N . THR A 1 158 ? 12.371 -7.631 -37.839 1.00 47.97 158 THR A N 1
ATOM 1213 C CA . THR A 1 158 ? 12.794 -8.372 -39.040 1.00 47.97 158 THR A CA 1
ATOM 1214 C C . THR A 1 158 ? 12.607 -7.549 -40.320 1.00 47.97 158 THR A C 1
ATOM 1216 O O . THR A 1 158 ? 11.902 -7.957 -41.236 1.00 47.97 158 THR A O 1
ATOM 1219 N N . ASP A 1 159 ? 13.276 -6.395 -40.427 1.00 44.16 159 ASP A N 1
ATOM 1220 C CA . ASP A 1 159 ? 13.502 -5.749 -41.732 1.00 44.16 159 ASP A CA 1
ATOM 1221 C C . ASP A 1 159 ? 14.997 -5.436 -41.932 1.00 44.16 159 ASP A C 1
ATOM 1223 O O . ASP A 1 159 ? 15.503 -4.429 -41.433 1.00 44.16 159 ASP A O 1
ATOM 1227 N N . PRO A 1 160 ? 15.753 -6.291 -42.645 1.00 51.16 160 PRO A N 1
ATOM 1228 C CA . PRO A 1 160 ? 17.060 -5.935 -43.160 1.00 51.16 160 PRO A CA 1
ATOM 1229 C C . PRO A 1 160 ? 16.888 -5.371 -44.575 1.00 51.16 160 PRO A C 1
ATOM 1231 O O . PRO A 1 160 ? 16.909 -6.118 -45.553 1.00 51.16 160 PRO A O 1
ATOM 1234 N N . ARG A 1 161 ? 16.768 -4.045 -44.723 1.00 39.56 161 ARG A N 1
ATOM 1235 C CA . ARG A 1 161 ? 16.939 -3.404 -46.039 1.00 39.56 161 ARG A CA 1
ATOM 1236 C C . ARG A 1 161 ? 18.326 -2.815 -46.195 1.00 39.56 161 ARG A C 1
ATOM 1238 O O . ARG A 1 161 ? 18.631 -1.693 -45.812 1.00 39.56 161 ARG A O 1
ATOM 1245 N N . THR A 1 162 ? 19.150 -3.637 -46.823 1.00 37.28 162 THR A N 1
ATOM 1246 C CA . THR A 1 162 ? 20.335 -3.279 -47.596 1.00 37.28 162 THR A CA 1
ATOM 1247 C C . THR A 1 162 ? 19.942 -2.403 -48.796 1.00 37.28 162 THR A C 1
ATOM 1249 O O . THR A 1 162 ? 18.967 -2.704 -49.481 1.00 37.28 162 THR A O 1
ATOM 1252 N N . GLY A 1 163 ? 20.736 -1.375 -49.115 1.00 32.84 163 GLY A N 1
ATOM 1253 C CA . GLY A 1 163 ? 20.624 -0.636 -50.380 1.00 32.84 163 GLY A CA 1
ATOM 1254 C C . GLY A 1 163 ? 21.628 0.514 -50.516 1.00 32.84 163 GLY A C 1
ATOM 1255 O O . GLY A 1 163 ? 21.515 1.518 -49.830 1.00 32.84 163 GLY A O 1
ATOM 1256 N N . LYS A 1 164 ? 22.621 0.329 -51.394 1.00 34.97 164 LYS A N 1
ATOM 1257 C CA . LYS A 1 164 ? 23.773 1.196 -51.718 1.00 34.97 164 LYS A CA 1
ATOM 1258 C C . LYS A 1 164 ? 23.415 2.473 -52.512 1.00 34.97 164 LYS A C 1
ATOM 1260 O O . LYS A 1 164 ? 22.453 2.455 -53.269 1.00 34.97 164 LYS A O 1
ATOM 1265 N N . GLY A 1 165 ? 24.317 3.468 -52.476 1.00 29.23 165 GLY A N 1
ATOM 1266 C CA . GLY A 1 165 ? 24.503 4.524 -53.498 1.00 29.23 165 GLY A CA 1
ATOM 1267 C C . GLY A 1 165 ? 25.159 5.792 -52.915 1.00 29.23 165 GLY A C 1
ATOM 1268 O O . GLY A 1 165 ? 24.480 6.556 -52.253 1.00 29.23 165 GLY A O 1
ATOM 1269 N N . GLU A 1 166 ? 26.491 5.906 -52.851 1.00 34.16 166 GLU A N 1
ATOM 1270 C CA . GLU A 1 166 ? 27.419 6.539 -53.823 1.00 34.16 166 GLU A CA 1
ATOM 1271 C C . GLU A 1 166 ? 27.886 7.975 -53.453 1.00 34.16 166 GLU A C 1
ATOM 1273 O O . GLU A 1 166 ? 27.139 8.936 -53.539 1.00 34.16 166 GLU A O 1
ATOM 1278 N N . ARG A 1 167 ? 29.187 8.056 -53.113 1.00 34.25 167 ARG A N 1
ATOM 1279 C CA . ARG A 1 167 ? 30.257 8.918 -53.675 1.00 34.25 167 ARG A CA 1
ATOM 1280 C C . ARG A 1 167 ? 30.238 10.462 -53.512 1.00 34.25 167 ARG A C 1
ATOM 1282 O O . ARG A 1 167 ? 29.435 11.160 -54.112 1.00 34.25 167 ARG A O 1
ATOM 1289 N N . GLY A 1 168 ? 31.318 10.962 -52.888 1.00 29.44 168 GLY A N 1
ATOM 1290 C CA . GLY A 1 168 ? 31.892 12.318 -53.023 1.00 29.44 168 GLY A CA 1
ATOM 1291 C C . GLY A 1 168 ? 31.986 13.055 -51.676 1.00 29.44 168 GLY A C 1
ATOM 1292 O O . GLY A 1 168 ? 30.987 13.156 -50.985 1.00 29.44 168 GLY A O 1
ATOM 1293 N N . GLY A 1 169 ? 33.112 13.577 -51.190 1.00 32.06 169 GLY A N 1
ATOM 1294 C CA . GLY A 1 169 ? 34.460 13.716 -51.722 1.00 32.06 169 GLY A CA 1
ATOM 1295 C C . GLY A 1 169 ? 35.424 14.125 -50.596 1.00 32.06 169 GLY A C 1
ATOM 1296 O O . GLY A 1 169 ? 35.019 14.539 -49.512 1.00 32.06 169 GLY A O 1
ATOM 1297 N N . GLU A 1 170 ? 36.699 13.938 -50.889 1.00 35.41 170 GLU A N 1
ATOM 1298 C CA . GLU A 1 170 ? 37.896 14.240 -50.109 1.00 35.41 170 GLU A CA 1
ATOM 1299 C C . GLU A 1 170 ? 38.095 15.752 -49.891 1.00 35.41 170 GLU A C 1
ATOM 1301 O O . GLU A 1 170 ? 37.969 16.535 -50.831 1.00 35.41 170 GLU A O 1
ATOM 1306 N N . SER A 1 171 ? 38.446 16.161 -48.668 1.00 38.03 171 SER A N 1
ATOM 1307 C CA . SER A 1 171 ? 39.395 17.259 -48.452 1.00 38.03 171 SER A CA 1
ATOM 1308 C C . SER A 1 171 ? 39.956 17.185 -47.037 1.00 38.03 171 SER A C 1
ATOM 1310 O O . SER A 1 171 ? 39.286 17.514 -46.057 1.00 38.03 171 SER A O 1
ATOM 1312 N N . ASP A 1 172 ? 41.228 16.815 -46.975 1.00 36.97 172 ASP A N 1
ATOM 1313 C CA . ASP A 1 172 ? 42.137 17.148 -45.892 1.00 36.97 172 ASP A CA 1
ATOM 1314 C C . ASP A 1 172 ? 42.066 18.638 -45.540 1.00 36.97 172 ASP A C 1
ATOM 1316 O O . ASP A 1 172 ? 41.932 19.498 -46.421 1.00 36.97 172 ASP A O 1
ATOM 1320 N N . ARG A 1 173 ? 42.225 18.935 -44.248 1.00 42.53 173 ARG A N 1
ATOM 1321 C CA . ARG A 1 173 ? 43.027 20.064 -43.759 1.00 42.53 173 ARG A CA 1
ATOM 1322 C C . ARG A 1 173 ? 43.274 19.920 -42.263 1.00 42.53 173 ARG A C 1
ATOM 1324 O O . ARG A 1 173 ? 42.408 20.183 -41.434 1.00 42.53 173 ARG A O 1
ATOM 1331 N N . GLU A 1 174 ? 44.510 19.556 -41.955 1.00 37.16 174 GLU A N 1
ATOM 1332 C CA . GLU A 1 174 ? 45.180 19.886 -40.707 1.00 37.16 174 GLU A CA 1
ATOM 1333 C C . GLU A 1 174 ? 45.048 21.390 -40.412 1.00 37.16 174 GLU A C 1
ATOM 1335 O O . GLU A 1 174 ? 45.292 22.234 -41.285 1.00 37.16 174 GLU A O 1
ATOM 1340 N N . ARG A 1 175 ? 44.732 21.734 -39.160 1.00 42.59 175 ARG A N 1
ATOM 1341 C CA . ARG A 1 175 ? 45.392 22.859 -38.496 1.00 42.59 175 ARG A CA 1
ATOM 1342 C C . ARG A 1 175 ? 45.269 22.778 -36.978 1.00 42.59 175 ARG A C 1
ATOM 1344 O O . ARG A 1 175 ? 44.226 23.034 -36.387 1.00 42.59 175 ARG A O 1
ATOM 1351 N N . GLU A 1 176 ? 46.401 22.438 -36.387 1.00 43.34 176 GLU A N 1
ATOM 1352 C CA . GLU A 1 176 ? 46.829 22.817 -35.051 1.00 43.34 176 GLU A CA 1
ATOM 1353 C C . GLU A 1 176 ? 46.826 24.352 -34.899 1.00 43.34 176 GLU A C 1
ATOM 1355 O O . GLU A 1 176 ? 47.236 25.063 -35.816 1.00 43.34 176 GLU A O 1
ATOM 1360 N N . CYS A 1 177 ? 46.361 24.848 -33.749 1.00 40.84 177 CYS A N 1
ATOM 1361 C CA . CYS A 1 177 ? 46.812 26.089 -33.108 1.00 40.84 177 CYS A CA 1
ATOM 1362 C C . CYS A 1 177 ? 46.228 26.128 -31.689 1.00 40.84 177 CYS A C 1
ATOM 1364 O O . CYS A 1 177 ? 45.012 26.183 -31.510 1.00 40.84 177 CYS A O 1
ATOM 1366 N N . GLY A 1 178 ? 47.103 26.049 -30.685 1.00 36.00 178 GLY A N 1
ATOM 1367 C CA . GLY A 1 178 ? 46.728 26.110 -29.278 1.00 36.00 178 GLY 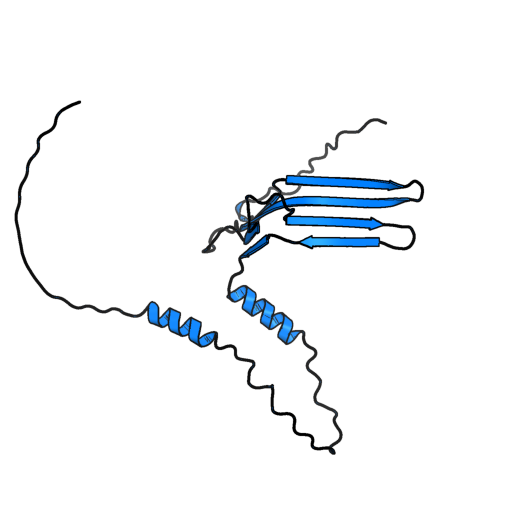A CA 1
ATOM 1368 C C . GLY A 1 178 ? 46.504 27.523 -28.733 1.00 36.00 178 GLY A C 1
ATOM 1369 O O . GLY A 1 178 ? 46.533 28.510 -29.461 1.00 36.00 178 GLY A O 1
ATOM 1370 N N . GLY A 1 179 ? 46.385 27.583 -27.404 1.00 36.84 179 GLY A N 1
ATOM 1371 C CA . GLY A 1 179 ? 46.850 28.718 -26.604 1.00 36.84 179 GLY A CA 1
ATOM 1372 C C . GLY A 1 179 ? 45.790 29.608 -25.950 1.00 36.84 179 GLY A C 1
ATOM 1373 O O . GLY A 1 179 ? 45.201 30.446 -26.617 1.00 36.84 179 GLY A O 1
ATOM 1374 N N . ASN A 1 180 ? 45.745 29.507 -24.612 1.00 40.62 180 ASN A N 1
ATOM 1375 C CA . ASN A 1 180 ? 45.347 30.497 -23.591 1.00 40.62 180 ASN A CA 1
ATOM 1376 C C . ASN A 1 180 ? 43.884 30.992 -23.598 1.00 40.62 180 ASN A C 1
ATOM 1378 O O . ASN A 1 180 ? 43.349 31.415 -24.612 1.00 40.62 180 ASN A O 1
ATOM 1382 N N . LYS A 1 181 ? 43.186 31.027 -22.459 1.00 42.19 181 LYS A N 1
ATOM 1383 C CA . LYS A 1 181 ? 43.583 31.574 -21.154 1.00 42.19 181 LYS A CA 1
ATOM 1384 C C . LYS A 1 181 ? 42.708 31.001 -20.038 1.00 42.19 181 LYS A C 1
ATOM 1386 O O . LYS A 1 181 ? 41.524 30.729 -20.329 1.00 42.19 181 LYS A O 1
#

pLDDT: mean 71.81, std 23.96, range [29.23, 98.25]

Secondary structure (DSSP, 8-state):
-PPPP-----------GGG--EEEEEEEEEEEEEE-TTS-EEEEEEEEEEEEEE--TT---S-SEEEEES-SS--S-SEEEEEEE-SS-EEEEEEE-SEEE---HHHHHHHHHHHHHHS---------S---------SS----SHHHHHHHHHHHT------------------------

Sequence (181 aa):
MSCLPFSKVSAMSQHQERLCLGEFTMHLMKASGKMFNNGAMEVSTILTTCTLDDMRTGVQRVTSRMVGKRDEENEEAMVDVTYTQSASERQVVAVLQKLYLCASVEFLMAVADFFIQALPQSSAQDVPTNTMLTLPDLAKTSQLPLKQLAELRDRANTDPRTGKGERGGESDRERECGGNK

Foldseek 3Di:
DDDDDPPDPDPPDPPPLQPDQKDKAQDDKDKDKDADPQRKIKIKIFGQWIWIFGSHPPDDDPGRTFKTFQDPPDSDTQKMWMWTDDPVDTDIDIDGDRMDGDDDPVVVVVVVVVVVVPPPPPPPPDDPPDDDDDDPDPPPPPDPVVVVVVVVVVVVVDDDDDDDDDDDDDDDDDDDDDDDD